Protein AF-A0A7X7BAD6-F1 (afdb_monomer_lite)

Sequence (146 aa):
MIDTNGHSGLSITTVAGYQVFDNDGIYSSFPNVPVAVWVDGTYTAENSGGHIWGYNAFAEIQDGVDAVGDGGTVDVAAGTFNENVYVDKSLDIVGAGAAATIVDGGAADSVFFVNGDIDVSITGLTLQNGAAADGGGLYVQADGSM

Radius of gyration: 16.57 Å; chains: 1; bounding box: 30×41×51 Å

pLDDT: mean 89.64, std 13.24, range [49.78, 98.88]

Secondary structure (DSSP, 8-state):
-B-TTS-BSEEEEEETTEEEEEETTEEEEEESS-SEEEE-TT-BTTB-TTS-BTTTEESSHHHHHHHSPTTEEEEE-SEEEE--EEE-S-EEEEES-TTTEEEE-TTSS-SEEEESS--EEEES-EEE----SS-SSEEEE-----

Structure (mmCIF, N/CA/C/O backbone):
data_AF-A0A7X7BAD6-F1
#
_entry.id   AF-A0A7X7BAD6-F1
#
loop_
_atom_site.group_PDB
_atom_site.id
_atom_site.type_s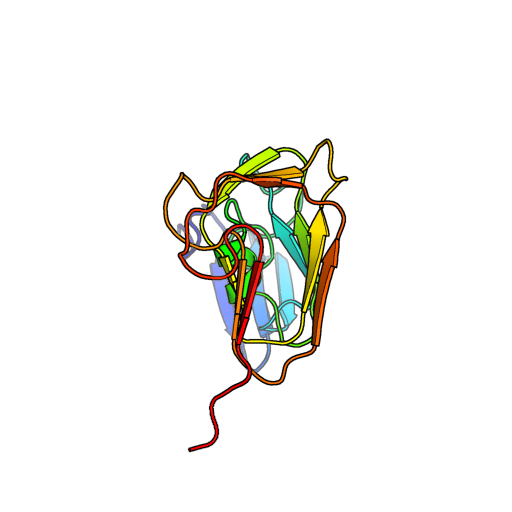ymbol
_atom_site.label_atom_id
_atom_site.label_alt_id
_atom_site.label_comp_id
_atom_site.label_asym_id
_atom_site.label_entity_id
_atom_site.label_seq_id
_atom_site.pdbx_PDB_ins_code
_atom_site.Cartn_x
_atom_site.Cartn_y
_atom_site.Cartn_z
_atom_site.occupancy
_atom_site.B_iso_or_equiv
_atom_site.auth_seq_id
_atom_site.auth_comp_id
_atom_site.auth_asym_id
_atom_site.auth_atom_id
_atom_site.pdbx_PDB_model_num
ATOM 1 N N . MET A 1 1 ? 15.688 16.156 20.717 1.00 52.62 1 MET A N 1
ATOM 2 C CA . MET A 1 1 ? 16.308 15.660 19.469 1.00 52.62 1 MET A CA 1
ATOM 3 C C . MET A 1 1 ? 15.185 15.417 18.477 1.00 52.62 1 MET A C 1
ATOM 5 O O . MET A 1 1 ? 14.044 15.334 18.919 1.00 52.62 1 MET A O 1
ATOM 9 N N . ILE A 1 2 ? 15.487 15.408 17.181 1.00 54.84 2 ILE A N 1
ATOM 10 C CA . ILE A 1 2 ? 14.555 14.909 16.168 1.00 54.84 2 ILE A CA 1
ATOM 11 C C . ILE A 1 2 ? 14.789 13.393 16.097 1.00 54.84 2 ILE A C 1
ATOM 13 O O . ILE A 1 2 ? 15.957 12.995 16.058 1.00 54.84 2 ILE A O 1
ATOM 17 N N . ASP A 1 3 ? 13.748 12.562 16.186 1.00 62.50 3 ASP A N 1
ATOM 18 C CA . ASP A 1 3 ? 13.906 11.111 16.006 1.00 62.50 3 ASP A CA 1
ATOM 19 C C . ASP A 1 3 ? 14.268 10.768 14.548 1.00 62.50 3 ASP A C 1
ATOM 21 O O . ASP A 1 3 ? 14.281 11.622 13.661 1.00 62.50 3 ASP A O 1
ATOM 25 N N . THR A 1 4 ? 14.597 9.505 14.276 1.00 53.12 4 THR A N 1
ATOM 26 C CA . THR A 1 4 ? 14.902 9.031 12.913 1.00 53.12 4 THR A CA 1
ATOM 27 C C . THR A 1 4 ? 13.734 9.189 11.937 1.00 53.12 4 THR A C 1
ATOM 29 O O . THR A 1 4 ? 13.942 9.044 10.736 1.00 53.12 4 THR A O 1
ATOM 32 N N . ASN A 1 5 ? 12.542 9.517 12.439 1.00 53.72 5 ASN A N 1
ATOM 33 C CA . ASN A 1 5 ? 11.310 9.665 11.6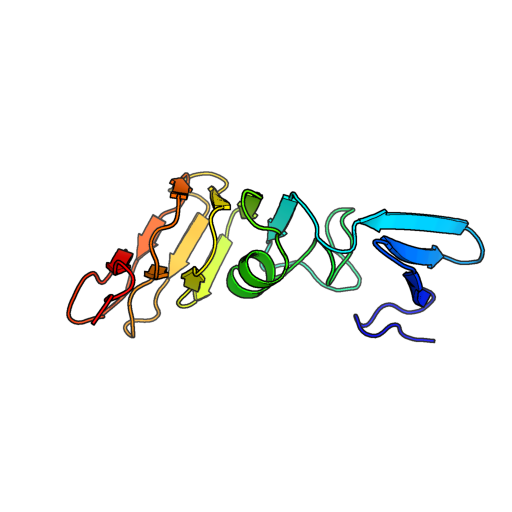79 1.00 53.72 5 ASN A CA 1
ATOM 34 C C . ASN A 1 5 ? 10.915 11.150 11.525 1.00 53.72 5 ASN A C 1
ATOM 36 O O . ASN A 1 5 ? 9.882 11.451 10.939 1.00 53.72 5 ASN A O 1
ATOM 40 N N . GLY A 1 6 ? 11.737 12.099 11.988 1.00 54.72 6 GLY A N 1
ATOM 41 C CA . GLY A 1 6 ? 11.509 13.532 11.783 1.00 54.72 6 GLY A CA 1
ATOM 42 C C . GLY A 1 6 ? 10.713 14.235 12.886 1.00 54.72 6 GLY A C 1
ATOM 43 O O . GLY A 1 6 ? 10.532 15.450 12.805 1.00 54.72 6 GLY A O 1
ATOM 44 N N . HIS A 1 7 ? 10.306 13.552 13.958 1.00 59.72 7 HIS A N 1
ATOM 45 C CA . HIS A 1 7 ? 9.569 14.191 15.051 1.00 59.72 7 HIS A CA 1
ATOM 46 C C . HIS A 1 7 ? 10.483 14.920 16.028 1.00 59.72 7 HIS A C 1
ATOM 48 O O . HIS A 1 7 ? 11.419 14.340 16.579 1.00 59.72 7 HIS A O 1
ATOM 54 N N . SER A 1 8 ? 10.165 16.173 16.356 1.00 61.72 8 SER A N 1
ATOM 55 C CA . SER A 1 8 ? 10.820 16.866 17.467 1.00 61.72 8 SER A CA 1
ATOM 56 C C . SER A 1 8 ? 10.265 16.400 18.817 1.00 61.72 8 SER A C 1
ATOM 58 O O . SER A 1 8 ? 9.068 16.534 19.055 1.00 61.72 8 SER A O 1
ATOM 60 N N . GLY A 1 9 ? 11.131 15.942 19.725 1.00 56.91 9 GLY A N 1
ATOM 61 C CA . GLY A 1 9 ? 10.752 15.644 21.119 1.00 56.91 9 GLY A CA 1
ATOM 62 C C . GLY A 1 9 ? 10.405 14.182 21.399 1.00 56.91 9 GLY A C 1
ATOM 63 O O . GLY A 1 9 ? 10.319 13.808 22.563 1.00 56.91 9 GLY A O 1
ATOM 64 N N . LEU A 1 10 ? 10.315 13.348 20.361 1.00 61.66 10 LEU A N 1
ATOM 65 C CA . LEU A 1 10 ? 10.213 11.901 20.506 1.00 61.66 10 LEU A CA 1
ATOM 66 C C . LEU A 1 10 ? 11.604 11.263 20.443 1.00 61.66 10 LEU A C 1
ATOM 68 O O . LEU A 1 10 ? 12.492 11.732 19.729 1.00 61.66 10 LEU A O 1
ATOM 72 N N . SER A 1 11 ? 11.833 10.223 21.240 1.00 64.88 11 SER A N 1
ATOM 73 C CA . SER A 1 11 ? 13.011 9.354 21.119 1.00 64.88 11 SER A CA 1
ATOM 74 C C . SER A 1 11 ? 12.542 7.914 20.975 1.00 64.88 11 SER A C 1
ATOM 76 O O . SER A 1 11 ? 11.842 7.403 21.847 1.00 64.88 11 SER A O 1
ATOM 78 N N . ILE A 1 12 ? 12.923 7.270 19.869 1.00 66.12 12 ILE A N 1
ATOM 79 C CA . ILE A 1 12 ? 12.603 5.868 19.589 1.00 66.12 12 ILE A CA 1
ATOM 80 C C . ILE A 1 12 ? 13.825 5.021 19.932 1.00 66.12 12 ILE A C 1
ATOM 82 O O . ILE A 1 12 ? 14.932 5.278 19.458 1.00 66.12 12 ILE A O 1
ATOM 86 N N . THR A 1 13 ? 13.647 4.007 20.773 1.00 71.12 13 THR A N 1
ATOM 87 C CA . THR A 1 13 ? 14.666 2.981 21.026 1.00 71.12 13 THR A CA 1
ATOM 88 C C . THR A 1 13 ? 14.065 1.604 20.827 1.00 71.12 13 THR A C 1
ATOM 90 O O . THR A 1 13 ? 12.961 1.320 21.283 1.00 71.12 13 THR A O 1
ATOM 93 N N . THR A 1 14 ? 14.814 0.719 20.177 1.00 71.88 14 THR A N 1
ATOM 94 C CA . THR A 1 14 ? 14.440 -0.687 20.057 1.00 71.88 14 THR A CA 1
ATOM 95 C C . THR A 1 14 ? 14.922 -1.454 21.284 1.00 71.88 14 THR A C 1
ATOM 97 O O . THR A 1 14 ? 16.115 -1.496 21.588 1.00 71.88 14 THR A O 1
ATOM 100 N N . VAL A 1 15 ? 13.993 -2.103 21.972 1.00 76.06 15 VAL A N 1
ATOM 101 C CA . VAL A 1 15 ? 14.249 -3.150 22.967 1.00 76.06 15 VAL A CA 1
ATOM 102 C C . VAL A 1 15 ? 13.875 -4.490 22.322 1.00 76.06 15 VAL A C 1
ATOM 104 O O . VAL A 1 15 ? 13.193 -4.524 21.300 1.00 76.06 15 VAL A O 1
ATOM 107 N N . ALA A 1 16 ? 14.359 -5.617 22.846 1.00 83.44 16 ALA A N 1
ATOM 108 C CA . ALA A 1 16 ? 14.095 -6.930 22.253 1.00 83.44 16 ALA A CA 1
ATOM 109 C C . ALA A 1 16 ? 12.585 -7.154 22.008 1.00 83.44 16 ALA A C 1
ATOM 111 O O . ALA A 1 16 ? 11.808 -7.293 22.951 1.00 83.44 16 ALA A O 1
ATOM 112 N N . GLY A 1 17 ? 12.192 -7.171 20.731 1.00 80.44 17 GLY A N 1
ATOM 113 C CA . GLY A 1 17 ? 10.812 -7.352 20.277 1.00 80.44 17 GLY A CA 1
ATOM 114 C C . GLY A 1 17 ? 9.919 -6.106 20.295 1.00 80.44 17 GLY A C 1
ATOM 115 O O . GLY A 1 17 ? 8.796 -6.209 19.808 1.00 80.44 17 GLY A O 1
ATOM 116 N N . TYR A 1 18 ? 10.383 -4.957 20.801 1.00 83.25 18 TYR A N 1
ATOM 117 C CA . TYR A 1 18 ? 9.555 -3.760 20.970 1.00 83.25 18 TYR A CA 1
ATOM 118 C C . TYR A 1 18 ? 10.243 -2.452 20.561 1.00 83.25 18 TYR A C 1
ATOM 120 O O . TYR A 1 18 ? 11.390 -2.198 20.929 1.00 83.25 18 TYR A O 1
ATOM 128 N N . GLN A 1 19 ? 9.499 -1.577 19.889 1.00 80.38 19 GLN A N 1
ATOM 129 C CA . GLN A 1 19 ? 9.830 -0.164 19.758 1.00 80.38 19 GLN A CA 1
ATOM 130 C C . GLN A 1 19 ? 9.300 0.566 20.986 1.00 80.38 19 GLN A C 1
ATOM 132 O O . GLN A 1 19 ? 8.131 0.416 21.338 1.00 80.38 19 GLN A O 1
ATOM 137 N N . VAL A 1 20 ? 10.160 1.330 21.649 1.00 80.50 20 VAL A N 1
ATOM 138 C CA . VAL A 1 20 ? 9.810 2.177 22.790 1.00 80.50 20 VAL A CA 1
ATOM 139 C C . VAL A 1 20 ? 9.824 3.624 22.331 1.00 80.50 20 VAL A C 1
ATOM 141 O O . VAL A 1 20 ? 10.851 4.104 21.853 1.00 80.50 20 VAL A O 1
ATOM 144 N N . PHE A 1 21 ? 8.696 4.301 22.510 1.00 76.81 21 PHE A N 1
ATOM 145 C CA . PHE A 1 21 ? 8.510 5.716 22.229 1.00 76.81 21 PHE A CA 1
ATOM 146 C C . PHE A 1 21 ? 8.505 6.468 23.551 1.00 76.81 21 PHE A C 1
ATOM 148 O O . PHE A 1 21 ? 7.709 6.154 24.435 1.00 76.81 21 PHE A O 1
ATOM 155 N N . ASP A 1 22 ? 9.394 7.444 23.680 1.00 72.50 22 ASP A N 1
ATOM 156 C CA . ASP A 1 22 ? 9.381 8.414 24.772 1.00 72.50 22 ASP A CA 1
ATOM 157 C C . ASP A 1 22 ? 8.830 9.747 24.260 1.00 72.50 22 ASP A C 1
ATOM 159 O O . ASP A 1 22 ? 9.378 10.305 23.308 1.00 72.50 22 ASP A O 1
ATOM 163 N N . ASN A 1 23 ? 7.764 10.237 24.892 1.00 70.50 23 ASN A N 1
ATOM 164 C CA . ASN A 1 23 ? 7.233 11.585 24.713 1.00 70.50 23 ASN A CA 1
ATOM 165 C C . ASN A 1 23 ? 7.276 12.331 26.050 1.00 70.50 23 ASN A C 1
ATOM 167 O O . ASN A 1 23 ? 6.383 12.160 26.885 1.00 70.50 23 ASN A O 1
ATOM 171 N N . ASP A 1 24 ? 8.322 13.131 26.264 1.00 70.12 24 ASP A N 1
ATOM 172 C CA . ASP A 1 24 ? 8.540 13.917 27.487 1.00 70.12 24 ASP A CA 1
ATOM 173 C C . ASP A 1 24 ? 8.374 13.107 28.798 1.00 70.12 24 ASP A C 1
ATOM 175 O O . ASP A 1 24 ? 7.797 13.571 29.786 1.00 70.12 24 ASP A O 1
ATOM 179 N N . GLY A 1 25 ? 8.898 11.878 28.830 1.00 68.94 25 GLY A N 1
ATOM 180 C CA . GLY A 1 25 ? 8.889 10.986 29.993 1.00 68.94 25 GLY A CA 1
ATOM 181 C C . GLY A 1 25 ? 7.695 10.031 30.063 1.00 68.94 25 GLY A C 1
ATOM 182 O O . GLY A 1 25 ? 7.586 9.265 31.027 1.00 68.94 25 GLY A O 1
ATOM 183 N N . ILE A 1 26 ? 6.806 10.051 29.067 1.00 72.94 26 ILE A N 1
ATOM 184 C CA . ILE A 1 26 ? 5.751 9.051 28.885 1.00 72.94 26 ILE A CA 1
ATOM 185 C C . ILE A 1 26 ? 6.251 7.996 27.900 1.00 72.94 26 ILE A C 1
ATOM 187 O O . ILE A 1 26 ? 6.450 8.288 26.724 1.00 72.94 26 ILE A O 1
ATOM 191 N N . TYR A 1 27 ? 6.395 6.762 28.385 1.00 75.44 27 TYR A N 1
ATOM 192 C CA . TYR A 1 27 ? 6.862 5.634 27.585 1.00 75.44 27 TYR A CA 1
ATOM 193 C C . TYR A 1 27 ? 5.694 4.777 27.099 1.00 75.44 27 TYR A C 1
ATOM 195 O O . TYR A 1 27 ? 4.892 4.294 27.903 1.00 75.44 27 TYR A O 1
ATOM 203 N N . SER A 1 28 ? 5.639 4.522 25.799 1.00 79.19 28 SER A N 1
ATOM 204 C CA . SER A 1 28 ? 4.798 3.487 25.197 1.00 79.19 28 SER A CA 1
ATOM 205 C C . SER A 1 28 ? 5.680 2.487 24.460 1.00 79.19 28 SER A C 1
ATOM 207 O O . SER A 1 28 ? 6.707 2.852 23.893 1.00 79.19 28 SER A O 1
ATOM 209 N N . SER A 1 29 ? 5.320 1.204 24.498 1.00 80.56 29 SER A N 1
ATOM 210 C CA . SER A 1 29 ? 6.050 0.170 23.768 1.00 80.56 29 SER A CA 1
ATOM 211 C C . SER A 1 29 ? 5.123 -0.628 22.870 1.00 80.56 29 SER A C 1
ATOM 213 O O . SER A 1 29 ? 4.095 -1.124 23.334 1.00 80.56 29 SER A O 1
ATOM 215 N N . PHE A 1 30 ? 5.528 -0.815 21.623 1.00 81.44 30 PHE A N 1
ATOM 216 C CA . PHE A 1 30 ? 4.782 -1.557 20.611 1.00 81.44 30 PHE A CA 1
ATOM 217 C C . PHE A 1 30 ? 5.660 -2.653 20.018 1.00 81.44 30 PHE A C 1
ATOM 219 O O . PHE A 1 30 ? 6.880 -2.497 20.037 1.00 81.44 30 PHE A O 1
ATOM 226 N N . PRO A 1 31 ? 5.093 -3.757 19.507 1.00 84.06 31 PRO A N 1
ATOM 227 C CA . PRO A 1 31 ? 5.875 -4.771 18.811 1.00 84.06 31 PRO A CA 1
ATOM 228 C C . PRO A 1 31 ? 6.728 -4.150 17.701 1.00 84.06 31 PRO A C 1
ATOM 230 O O . PRO A 1 31 ? 6.277 -3.234 17.021 1.00 84.06 31 PRO A O 1
ATOM 233 N N . ASN A 1 32 ? 7.939 -4.661 17.477 1.00 82.00 32 ASN A N 1
ATOM 234 C CA . ASN A 1 32 ? 8.829 -4.135 16.430 1.00 82.00 32 ASN A CA 1
ATOM 235 C C . ASN A 1 32 ? 8.224 -4.148 15.026 1.00 82.00 32 ASN A C 1
ATOM 237 O O . ASN A 1 32 ? 8.654 -3.375 14.178 1.00 82.00 32 ASN A O 1
ATOM 241 N N . VAL A 1 33 ? 7.256 -5.033 14.807 1.00 90.00 33 VAL A N 1
ATOM 242 C CA . VAL A 1 33 ? 6.566 -5.213 13.540 1.00 90.00 33 VAL A CA 1
ATOM 243 C C . VAL A 1 33 ? 5.079 -4.927 13.774 1.00 90.00 33 VAL A C 1
ATOM 245 O O . VAL A 1 33 ? 4.460 -5.628 14.585 1.00 90.00 33 VAL A O 1
ATOM 248 N N . PRO A 1 34 ? 4.502 -3.897 13.137 1.00 93.44 34 PRO A N 1
ATOM 249 C CA . PRO A 1 34 ? 3.077 -3.622 13.223 1.00 93.44 34 PRO A CA 1
ATOM 250 C C . PRO A 1 34 ? 2.277 -4.703 12.485 1.00 93.44 34 PRO A C 1
ATOM 252 O O . PRO A 1 34 ? 2.671 -5.184 11.426 1.00 93.44 34 PRO A O 1
ATOM 255 N N . VAL A 1 35 ? 1.123 -5.069 13.040 1.00 95.31 35 VAL A N 1
ATOM 256 C CA . VAL A 1 35 ? 0.154 -5.965 12.377 1.00 95.31 35 VAL A CA 1
ATOM 257 C C . VAL A 1 35 ? -0.860 -5.200 11.522 1.00 95.31 35 VAL A C 1
ATOM 259 O O . VAL A 1 35 ? -1.575 -5.805 10.733 1.00 95.31 35 VAL A O 1
ATOM 262 N N . ALA A 1 36 ? -0.927 -3.878 11.687 1.00 96.88 36 ALA A N 1
ATOM 263 C CA . ALA A 1 36 ? -1.753 -2.976 10.898 1.00 96.88 36 ALA A CA 1
ATOM 264 C C . ALA A 1 36 ? -1.035 -1.631 10.736 1.00 96.88 36 ALA A C 1
ATOM 266 O O . ALA A 1 36 ? -0.434 -1.134 11.698 1.00 96.88 36 ALA A O 1
ATOM 267 N N . VAL A 1 37 ? -1.110 -1.059 9.540 1.00 98.19 37 VAL A N 1
ATOM 268 C CA . VAL A 1 37 ? -0.542 0.246 9.187 1.00 98.19 37 VAL A CA 1
ATOM 269 C C . VAL A 1 37 ? -1.558 1.067 8.396 1.00 98.19 37 VAL A C 1
ATOM 271 O O . VAL A 1 37 ? -2.427 0.507 7.731 1.00 98.19 37 VAL A O 1
ATOM 274 N N . TRP A 1 38 ? -1.430 2.390 8.455 1.00 98.56 38 TRP A N 1
ATOM 275 C CA . TRP A 1 38 ? -2.332 3.342 7.814 1.00 98.56 38 TRP A CA 1
ATOM 276 C C . TRP A 1 38 ? -1.578 4.206 6.812 1.00 98.56 38 TRP A C 1
ATOM 278 O O . TRP A 1 38 ? -0.545 4.795 7.139 1.00 98.56 38 TRP A O 1
ATOM 288 N N . VAL A 1 39 ? -2.121 4.290 5.603 1.00 98.69 39 VAL A N 1
ATOM 289 C CA . VAL A 1 39 ? -1.556 5.045 4.487 1.00 98.69 39 VAL A CA 1
ATOM 290 C C . VAL A 1 39 ? -2.513 6.162 4.093 1.00 98.69 3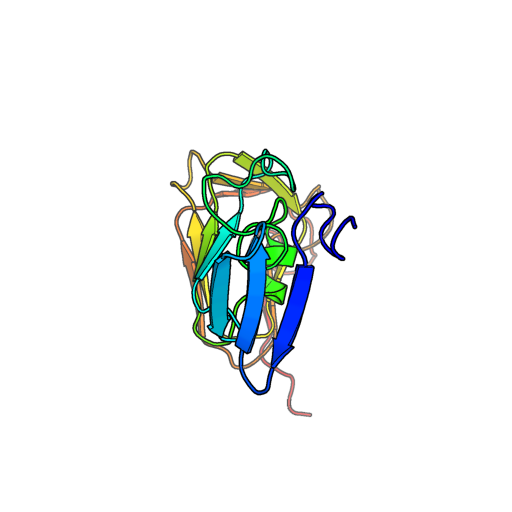9 VAL A C 1
ATOM 292 O O . VAL A 1 39 ? -3.667 5.912 3.747 1.00 98.69 39 VAL A O 1
ATOM 295 N N . ASP A 1 40 ? -2.032 7.399 4.103 1.00 98.44 40 ASP A N 1
ATOM 296 C CA . ASP A 1 40 ? -2.754 8.570 3.603 1.00 98.44 40 ASP A CA 1
ATOM 297 C C . ASP A 1 40 ? -1.735 9.531 2.989 1.00 98.44 40 ASP A C 1
ATOM 299 O O . ASP A 1 40 ? -0.809 9.970 3.667 1.00 98.44 40 ASP A O 1
ATOM 303 N N . GLY A 1 41 ? -1.912 9.895 1.715 1.00 97.06 41 GLY A N 1
ATOM 304 C CA . GLY A 1 41 ? -0.980 10.774 0.998 1.00 97.06 41 GLY A CA 1
ATOM 305 C C . GLY A 1 41 ? -0.840 12.185 1.591 1.00 97.06 41 GLY A C 1
ATOM 306 O O . GLY A 1 41 ? -0.016 12.970 1.125 1.00 97.06 41 GLY A O 1
ATOM 307 N N . THR A 1 42 ? -1.643 12.536 2.600 1.00 96.31 42 THR A N 1
ATOM 308 C CA . THR A 1 42 ? -1.532 13.785 3.366 1.00 96.31 42 THR A CA 1
ATOM 309 C C . THR A 1 42 ? -0.792 13.641 4.696 1.00 96.31 42 THR A C 1
ATOM 311 O O . THR A 1 42 ? -0.568 14.654 5.367 1.00 96.31 42 THR A O 1
ATOM 314 N N . TYR A 1 43 ? -0.418 12.423 5.096 1.00 96.19 43 TYR A N 1
ATOM 315 C CA . TYR A 1 43 ? 0.317 12.203 6.334 1.00 96.19 43 TYR A CA 1
ATOM 316 C C . TYR A 1 43 ? 1.724 12.790 6.279 1.00 96.19 43 TYR A C 1
ATOM 318 O O . TYR A 1 43 ? 2.425 12.747 5.268 1.00 96.19 43 TYR A O 1
ATOM 326 N N . THR A 1 44 ? 2.133 13.333 7.420 1.00 91.62 44 THR A N 1
ATOM 327 C CA . THR A 1 44 ? 3.499 13.770 7.699 1.00 91.62 44 THR A CA 1
ATOM 328 C C . THR A 1 44 ? 3.887 13.333 9.108 1.00 91.62 44 THR A C 1
ATOM 330 O O . THR A 1 44 ? 3.032 12.927 9.905 1.00 91.62 44 THR A O 1
ATOM 333 N N . ALA A 1 45 ? 5.163 13.499 9.452 1.00 86.88 45 ALA A N 1
ATOM 334 C CA . ALA A 1 45 ? 5.648 13.342 10.821 1.00 86.88 45 ALA A CA 1
ATOM 335 C C . ALA A 1 45 ? 4.807 14.169 11.823 1.00 86.88 45 ALA A C 1
ATOM 337 O O . ALA A 1 45 ? 4.436 13.723 12.902 1.00 86.88 45 ALA A O 1
ATOM 338 N N . GLU A 1 46 ? 4.411 15.381 11.456 1.00 85.31 46 GLU A N 1
ATOM 339 C CA . GLU A 1 46 ? 3.645 16.275 12.329 1.00 85.31 46 GLU A CA 1
ATOM 340 C C . GLU A 1 46 ? 2.132 16.006 12.313 1.00 85.31 46 GLU A C 1
ATOM 342 O O . GLU A 1 46 ? 1.410 16.522 13.170 1.00 85.31 46 GLU A O 1
ATOM 347 N N . ASN A 1 47 ? 1.634 15.223 11.353 1.00 89.12 47 ASN A N 1
ATOM 348 C CA . ASN A 1 47 ? 0.218 14.907 11.205 1.00 89.12 47 ASN A CA 1
ATOM 349 C C . ASN A 1 47 ? 0.012 13.498 10.635 1.00 89.12 47 ASN A C 1
ATOM 351 O O . ASN A 1 47 ? -0.050 13.310 9.425 1.00 89.12 47 ASN A O 1
ATOM 355 N N . SER A 1 48 ? -0.150 12.520 11.522 1.00 90.62 48 SER A N 1
ATOM 356 C CA . SER A 1 48 ? -0.321 11.102 11.169 1.00 90.62 48 SER A CA 1
ATOM 357 C C . SER A 1 48 ? -1.680 10.532 11.595 1.00 90.62 48 SER A C 1
ATOM 359 O O . SER A 1 48 ? -1.797 9.357 11.918 1.00 90.62 48 SER A O 1
ATOM 361 N N . GLY A 1 49 ? -2.720 11.366 11.710 1.00 88.50 49 GLY A N 1
ATOM 362 C CA . GLY A 1 49 ? -4.077 10.886 12.025 1.00 88.50 49 GLY A CA 1
ATOM 363 C C . GLY A 1 49 ? -4.241 10.202 13.395 1.00 88.50 49 GLY A C 1
ATOM 364 O O . GLY A 1 49 ? -5.222 9.501 13.612 1.00 88.50 49 GLY A O 1
ATOM 365 N N . GLY A 1 50 ? -3.301 10.401 14.326 1.00 87.75 50 GLY A N 1
ATOM 366 C CA . GLY A 1 50 ? -3.259 9.696 15.616 1.00 87.75 50 GLY A CA 1
ATOM 367 C C . GLY A 1 50 ? -2.444 8.397 15.602 1.00 87.75 50 GLY A C 1
ATOM 368 O O . GLY A 1 50 ? -2.316 7.753 16.644 1.00 87.75 50 GLY A O 1
ATOM 369 N N . HIS A 1 51 ? -1.868 8.040 14.456 1.00 89.06 51 HIS A N 1
ATOM 370 C CA . HIS A 1 51 ? -0.885 6.975 14.293 1.00 89.06 51 HIS A CA 1
ATOM 371 C C . HIS A 1 51 ? 0.542 7.513 14.470 1.00 89.06 51 HIS A C 1
ATOM 373 O O . HIS A 1 51 ? 0.770 8.715 14.628 1.00 89.06 51 HIS A O 1
ATOM 379 N N . ILE A 1 52 ? 1.511 6.605 14.482 1.00 87.12 52 ILE A N 1
ATOM 380 C CA . ILE A 1 52 ? 2.926 6.890 14.690 1.00 87.12 52 ILE A CA 1
ATOM 381 C C . ILE A 1 52 ? 3.629 6.857 13.331 1.00 87.12 52 ILE A C 1
ATOM 383 O O . ILE A 1 52 ? 3.810 5.787 12.741 1.00 87.12 52 ILE A O 1
ATOM 387 N N . TRP A 1 53 ? 4.059 8.026 12.859 1.00 89.06 53 TRP A N 1
ATOM 388 C CA . TRP A 1 53 ? 4.804 8.161 11.609 1.00 89.06 53 TRP A CA 1
ATOM 389 C C . TRP A 1 53 ? 6.059 7.282 11.577 1.00 89.06 53 TRP A C 1
ATOM 391 O O . TRP A 1 53 ? 6.831 7.225 12.545 1.00 89.06 53 TRP A O 1
ATOM 401 N N . GLY A 1 54 ? 6.263 6.594 10.454 1.00 87.00 54 GLY A N 1
ATOM 402 C CA . GLY A 1 54 ? 7.407 5.708 10.234 1.00 87.00 54 GLY A CA 1
ATOM 403 C C . GLY A 1 54 ? 7.357 4.393 11.020 1.00 87.00 54 GLY A C 1
ATOM 404 O O . GLY A 1 54 ? 8.283 3.594 10.920 1.00 87.00 54 GLY A O 1
ATOM 405 N N . TYR A 1 55 ? 6.304 4.158 11.812 1.00 89.31 55 TYR A N 1
ATOM 406 C CA . TYR A 1 55 ? 6.023 2.856 12.422 1.00 89.31 55 TYR A CA 1
ATOM 407 C C . TYR A 1 55 ? 4.748 2.248 11.848 1.00 89.31 55 TYR A C 1
ATOM 409 O O . TYR A 1 55 ? 4.800 1.177 11.260 1.00 89.31 55 TYR A O 1
ATOM 417 N N . ASN A 1 56 ? 3.608 2.922 12.009 1.00 93.56 56 ASN A N 1
ATOM 418 C CA . ASN A 1 56 ? 2.325 2.456 11.486 1.00 93.56 56 ASN A CA 1
ATOM 419 C C . ASN A 1 56 ? 1.554 3.534 10.717 1.00 93.56 56 ASN A C 1
ATOM 421 O O . ASN A 1 56 ? 0.392 3.316 10.401 1.00 93.56 56 ASN A O 1
ATOM 425 N N . ALA A 1 57 ? 2.179 4.670 10.410 1.00 95.44 57 ALA A N 1
ATOM 426 C CA . ALA A 1 57 ? 1.612 5.714 9.566 1.00 95.44 57 ALA A CA 1
ATOM 427 C C . ALA A 1 57 ? 2.597 6.074 8.453 1.00 95.44 57 ALA A C 1
ATOM 429 O O . ALA A 1 57 ? 3.765 6.360 8.744 1.00 95.44 57 ALA A O 1
ATOM 430 N N . PHE A 1 58 ? 2.111 6.085 7.214 1.00 97.06 58 PHE A N 1
ATOM 431 C CA . PHE A 1 58 ? 2.911 6.322 6.014 1.00 97.06 58 PHE A CA 1
ATOM 432 C C . PHE A 1 58 ? 2.141 7.169 4.997 1.00 97.06 58 PHE A C 1
ATOM 434 O O . PHE A 1 58 ? 0.910 7.231 5.035 1.00 97.06 58 PHE A O 1
ATOM 441 N N . ALA A 1 59 ? 2.865 7.833 4.096 1.00 97.56 59 ALA A N 1
ATOM 442 C CA . ALA A 1 59 ? 2.262 8.586 2.993 1.00 97.56 59 ALA A CA 1
ATOM 443 C C . ALA A 1 59 ? 2.177 7.779 1.687 1.00 97.56 59 ALA A C 1
ATOM 445 O O . ALA A 1 59 ? 1.350 8.098 0.833 1.00 97.56 59 ALA A O 1
ATOM 446 N N . GLU A 1 60 ? 2.999 6.737 1.553 1.00 98.25 60 GLU A N 1
ATOM 447 C CA . GLU A 1 60 ? 3.097 5.875 0.372 1.00 98.25 60 GLU A CA 1
ATOM 448 C C . GLU A 1 60 ? 2.630 4.452 0.713 1.00 98.25 60 GLU A C 1
ATOM 450 O O . GLU A 1 60 ? 2.787 3.982 1.847 1.00 98.25 60 GLU A O 1
ATOM 455 N N . ILE A 1 61 ? 2.024 3.761 -0.257 1.00 98.81 61 ILE A N 1
ATOM 456 C CA . ILE A 1 61 ? 1.535 2.386 -0.065 1.00 98.81 61 ILE A CA 1
ATOM 457 C C . ILE A 1 61 ? 2.717 1.432 0.102 1.00 98.81 61 ILE A C 1
ATOM 459 O O . ILE A 1 61 ? 2.651 0.542 0.955 1.00 98.81 61 ILE A O 1
ATOM 463 N N . GLN A 1 62 ? 3.798 1.624 -0.664 1.00 98.75 62 GLN A N 1
ATOM 464 C CA . GLN A 1 62 ? 4.989 0.776 -0.561 1.00 98.75 62 GLN A CA 1
ATOM 465 C C . GLN A 1 62 ? 5.596 0.806 0.847 1.00 98.75 62 GLN A C 1
ATOM 467 O O . GLN A 1 62 ? 5.879 -0.250 1.404 1.00 98.75 62 GLN A O 1
ATOM 472 N N . ASP A 1 63 ? 5.707 1.983 1.466 1.00 98.19 63 ASP A N 1
ATOM 473 C CA . ASP A 1 63 ? 6.222 2.113 2.836 1.00 98.19 63 ASP A CA 1
ATOM 474 C C . ASP A 1 63 ? 5.369 1.324 3.847 1.00 98.19 63 ASP A C 1
ATOM 476 O O . ASP A 1 63 ? 5.890 0.682 4.764 1.00 98.19 63 ASP A O 1
ATOM 480 N N . GLY A 1 64 ? 4.044 1.332 3.664 1.00 98.38 64 GLY A N 1
ATOM 481 C CA . GLY A 1 64 ? 3.124 0.529 4.467 1.00 98.38 64 GLY A CA 1
ATOM 482 C C . GLY A 1 64 ? 3.337 -0.976 4.282 1.00 98.38 64 GLY A C 1
ATOM 483 O O . GLY A 1 64 ? 3.403 -1.715 5.267 1.00 98.38 64 GLY A O 1
ATOM 484 N N . VAL A 1 65 ? 3.488 -1.432 3.035 1.00 98.62 65 VAL A N 1
ATOM 485 C CA . VAL A 1 65 ? 3.787 -2.836 2.699 1.00 98.62 65 VAL A CA 1
ATOM 486 C C . VAL A 1 65 ? 5.123 -3.281 3.298 1.00 98.62 65 VAL A C 1
ATOM 488 O O . VAL A 1 65 ? 5.221 -4.374 3.864 1.00 98.62 65 VAL A O 1
ATOM 491 N N . ASP A 1 66 ? 6.142 -2.430 3.241 1.00 98.12 66 ASP A N 1
ATOM 492 C CA . ASP A 1 66 ? 7.472 -2.721 3.771 1.00 98.12 66 ASP A CA 1
ATOM 493 C C . ASP A 1 66 ? 7.444 -2.852 5.298 1.00 98.12 66 ASP A C 1
ATOM 495 O O . ASP A 1 66 ? 8.026 -3.793 5.853 1.00 98.12 66 ASP A O 1
ATOM 499 N N . ALA A 1 67 ? 6.724 -1.954 5.975 1.00 95.81 67 ALA A N 1
ATOM 500 C CA . ALA A 1 67 ? 6.652 -1.899 7.429 1.00 95.81 67 ALA A CA 1
ATOM 501 C C . ALA A 1 67 ? 5.766 -2.982 8.052 1.00 95.81 67 ALA A C 1
ATOM 503 O O . ALA A 1 67 ? 6.098 -3.496 9.125 1.00 95.81 67 ALA A O 1
ATOM 504 N N . VAL A 1 68 ? 4.638 -3.324 7.422 1.00 97.50 68 VAL A N 1
ATOM 505 C CA . VAL A 1 68 ? 3.689 -4.286 7.989 1.00 97.50 68 VAL A CA 1
ATOM 506 C C . VAL A 1 68 ? 4.288 -5.694 8.061 1.00 97.50 68 VAL A C 1
ATOM 508 O O . VAL A 1 68 ? 5.066 -6.133 7.205 1.00 97.50 68 VAL A O 1
ATOM 511 N N . GLY A 1 69 ? 3.945 -6.407 9.131 1.00 96.94 69 GLY A N 1
ATOM 512 C CA . GLY A 1 69 ? 4.307 -7.807 9.301 1.00 96.94 69 GLY A CA 1
ATOM 513 C C . GLY A 1 69 ? 3.581 -8.734 8.337 1.00 96.94 69 GLY A C 1
ATOM 514 O O . GLY A 1 69 ? 2.520 -8.402 7.815 1.00 96.94 69 GLY A O 1
ATOM 515 N N . ASP A 1 70 ? 4.148 -9.926 8.157 1.00 96.88 70 ASP A N 1
ATOM 516 C CA . ASP A 1 70 ? 3.490 -11.013 7.431 1.00 96.88 70 ASP A CA 1
ATOM 517 C C . ASP A 1 70 ? 2.125 -11.348 8.066 1.00 96.88 70 ASP A C 1
ATOM 519 O O . ASP A 1 70 ? 1.990 -11.438 9.292 1.00 96.88 70 ASP A O 1
ATOM 523 N N . GLY A 1 71 ? 1.109 -11.466 7.217 1.00 97.75 71 GLY A N 1
ATOM 524 C CA . GLY A 1 71 ? -0.303 -11.611 7.562 1.00 97.75 71 GLY A CA 1
ATOM 525 C C . GLY A 1 71 ? -0.983 -10.335 8.074 1.00 97.75 71 GLY A C 1
ATOM 526 O O . GLY A 1 71 ? -2.097 -10.425 8.589 1.00 97.75 71 GLY A O 1
ATOM 527 N N . GLY A 1 72 ? -0.327 -9.172 8.012 1.00 98.44 72 GLY A N 1
ATOM 528 C CA . GLY A 1 72 ? -0.880 -7.906 8.496 1.00 98.44 72 GLY A CA 1
ATOM 529 C C . GLY A 1 72 ? -1.743 -7.158 7.476 1.00 98.44 72 GLY A C 1
ATOM 530 O O . GLY A 1 72 ? -1.997 -7.636 6.373 1.00 98.44 72 GLY A O 1
ATOM 531 N N . THR A 1 73 ? -2.196 -5.962 7.854 1.00 98.75 73 THR A N 1
ATOM 532 C CA . THR A 1 73 ? -3.102 -5.133 7.041 1.00 98.75 73 THR A CA 1
ATOM 533 C C . THR A 1 73 ? -2.516 -3.754 6.735 1.00 98.75 73 THR A C 1
ATOM 535 O O . THR A 1 73 ? -2.001 -3.073 7.622 1.00 98.75 73 THR A O 1
ATOM 538 N N . VAL A 1 74 ? -2.645 -3.322 5.483 1.00 98.88 74 VAL A N 1
ATOM 539 C CA . VAL A 1 74 ? -2.380 -1.961 5.005 1.00 98.88 74 VAL A CA 1
ATOM 540 C C . VAL A 1 74 ? -3.723 -1.288 4.708 1.00 98.88 74 VAL A C 1
ATOM 542 O O . VAL A 1 74 ? -4.359 -1.572 3.691 1.00 98.88 74 VAL A O 1
ATOM 545 N N . ASP A 1 75 ? -4.163 -0.401 5.600 1.00 98.81 75 ASP A N 1
ATOM 546 C CA . ASP A 1 75 ? -5.372 0.408 5.429 1.00 98.81 75 ASP A CA 1
ATOM 547 C C . ASP A 1 75 ? -5.035 1.690 4.656 1.00 98.81 75 ASP A C 1
ATOM 549 O O . ASP A 1 75 ? -4.317 2.562 5.147 1.00 98.81 75 ASP A O 1
ATOM 553 N N . VAL A 1 76 ? -5.568 1.827 3.444 1.00 98.81 76 VAL A N 1
ATOM 554 C CA . VAL A 1 76 ? -5.278 2.938 2.531 1.00 98.81 76 VAL A CA 1
ATOM 555 C C . VAL A 1 76 ? -6.464 3.900 2.477 1.00 98.81 76 VAL A C 1
ATOM 557 O O . VAL A 1 76 ? -7.577 3.550 2.067 1.00 98.81 76 VAL A O 1
ATOM 560 N N . ALA A 1 77 ? -6.224 5.148 2.869 1.00 98.62 77 ALA A N 1
ATOM 561 C CA . ALA A 1 77 ? -7.207 6.220 2.832 1.00 98.62 77 ALA A CA 1
ATOM 562 C C . ALA A 1 77 ? -7.640 6.572 1.394 1.00 98.62 77 ALA A C 1
ATOM 564 O O . ALA A 1 77 ? -7.107 6.089 0.389 1.00 98.62 77 ALA A O 1
ATOM 565 N N . ALA A 1 78 ? -8.657 7.427 1.285 1.00 98.62 78 ALA A N 1
ATOM 566 C CA . ALA A 1 78 ? -9.076 7.967 -0.002 1.00 98.62 78 ALA A CA 1
ATOM 567 C C . ALA A 1 78 ? -7.978 8.875 -0.578 1.00 98.62 78 ALA A C 1
ATOM 569 O O . ALA A 1 78 ? -7.450 9.739 0.118 1.00 98.62 78 ALA A O 1
ATOM 570 N N . GLY A 1 79 ? -7.666 8.713 -1.859 1.00 98.50 79 GLY A N 1
ATOM 571 C CA . GLY A 1 79 ? -6.579 9.432 -2.508 1.00 98.50 79 GLY A CA 1
ATOM 572 C C . GLY A 1 79 ? -6.206 8.842 -3.862 1.00 98.50 79 GLY A C 1
ATOM 573 O O . GLY A 1 79 ? -6.757 7.829 -4.298 1.00 98.50 79 GLY A O 1
ATOM 574 N N . THR A 1 80 ? -5.266 9.502 -4.534 1.00 98.56 80 THR A N 1
ATOM 575 C CA . THR A 1 80 ? -4.598 8.976 -5.728 1.00 98.56 80 THR A CA 1
ATOM 576 C C . THR A 1 80 ? -3.123 8.799 -5.414 1.00 98.56 80 THR A C 1
ATOM 578 O O . THR A 1 80 ? -2.434 9.779 -5.140 1.00 98.56 80 THR A O 1
ATOM 581 N N . PHE A 1 81 ? -2.669 7.555 -5.462 1.00 98.62 81 PHE A N 1
ATOM 582 C CA . PHE A 1 81 ? -1.310 7.131 -5.156 1.00 98.62 81 PHE A CA 1
ATOM 583 C C . PHE A 1 81 ? -0.619 6.784 -6.471 1.00 98.62 81 PHE A C 1
ATOM 585 O O . PHE A 1 81 ? -1.056 5.868 -7.163 1.00 98.62 81 PHE A O 1
ATOM 592 N N . ASN A 1 82 ? 0.391 7.560 -6.866 1.00 98.38 82 ASN A N 1
ATOM 593 C CA . ASN A 1 82 ? 1.128 7.330 -8.109 1.00 98.38 82 ASN A CA 1
ATOM 594 C C . ASN A 1 82 ? 2.346 6.445 -7.825 1.00 98.38 82 ASN A C 1
ATOM 596 O O . ASN A 1 82 ? 3.440 6.956 -7.583 1.00 98.38 82 ASN A O 1
ATOM 600 N N . GLU A 1 83 ? 2.123 5.135 -7.818 1.00 98.19 83 GLU A N 1
ATOM 601 C CA . GLU A 1 83 ? 3.060 4.125 -7.330 1.00 98.19 83 GLU A CA 1
ATOM 602 C C . GLU A 1 83 ? 2.917 2.817 -8.127 1.00 98.19 83 GLU A C 1
ATOM 604 O O . GLU A 1 83 ? 1.849 2.489 -8.651 1.00 98.19 83 GLU A O 1
ATOM 609 N N . ASN A 1 84 ? 3.997 2.038 -8.161 1.00 98.56 84 ASN A N 1
ATOM 610 C CA . ASN A 1 84 ? 3.998 0.634 -8.558 1.00 98.56 84 ASN A CA 1
ATOM 611 C C . ASN A 1 84 ? 4.427 -0.171 -7.327 1.00 98.56 84 ASN A C 1
ATOM 613 O O . ASN A 1 84 ? 5.567 -0.044 -6.885 1.00 98.56 84 ASN A O 1
ATOM 617 N N . VAL A 1 85 ? 3.512 -0.951 -6.750 1.00 98.69 85 VAL A N 1
ATOM 618 C CA . VAL A 1 85 ? 3.697 -1.572 -5.431 1.00 98.69 85 VAL A CA 1
ATOM 619 C C . VAL A 1 85 ? 4.174 -3.015 -5.572 1.00 98.69 85 VAL A C 1
ATOM 621 O O . VAL A 1 85 ? 3.529 -3.833 -6.233 1.00 98.69 85 VAL A O 1
ATOM 624 N N . TYR A 1 86 ? 5.285 -3.339 -4.917 1.00 98.31 86 TYR A N 1
ATOM 625 C CA . TYR A 1 86 ? 5.852 -4.679 -4.817 1.00 98.31 86 TYR A CA 1
ATOM 626 C C . TYR A 1 86 ? 5.425 -5.355 -3.513 1.00 98.31 86 TYR A C 1
ATOM 628 O O . TYR A 1 86 ? 5.616 -4.801 -2.431 1.00 98.31 86 TYR A O 1
ATOM 636 N N . VAL A 1 87 ? 4.862 -6.560 -3.618 1.00 98.31 87 VAL A N 1
ATOM 637 C CA . VAL A 1 87 ? 4.353 -7.344 -2.486 1.00 98.31 87 VAL A CA 1
ATOM 638 C C . VAL A 1 87 ? 5.038 -8.708 -2.467 1.00 98.31 87 VAL A C 1
ATOM 640 O O . VAL A 1 87 ? 4.868 -9.501 -3.393 1.00 98.31 87 VAL A O 1
ATOM 643 N N . ASP A 1 88 ? 5.793 -8.983 -1.404 1.00 96.94 88 ASP A N 1
ATOM 644 C CA . ASP A 1 88 ? 6.612 -10.193 -1.227 1.00 96.94 88 ASP A CA 1
ATOM 645 C C . ASP A 1 88 ? 6.326 -10.960 0.076 1.00 96.94 88 ASP A C 1
ATOM 647 O O . ASP A 1 88 ? 7.064 -11.869 0.459 1.00 96.94 88 ASP A O 1
ATOM 651 N N . LYS A 1 89 ? 5.238 -10.596 0.758 1.00 96.75 89 LYS A N 1
ATOM 652 C CA . LYS A 1 89 ? 4.764 -11.214 1.999 1.00 96.75 89 LYS A CA 1
ATOM 653 C C . LYS A 1 89 ? 3.243 -11.324 1.986 1.00 96.75 89 LYS A C 1
ATOM 655 O O . LYS A 1 89 ? 2.573 -10.587 1.259 1.00 96.75 89 LYS A O 1
ATOM 660 N N . SER A 1 90 ? 2.694 -12.218 2.803 1.00 98.12 90 SER A N 1
ATOM 661 C CA . SER A 1 90 ? 1.238 -12.339 2.921 1.00 98.12 90 SER A CA 1
ATOM 662 C C . SER A 1 90 ? 0.689 -11.101 3.625 1.00 98.12 90 SER A C 1
ATOM 664 O O . SER A 1 90 ? 1.263 -10.685 4.629 1.00 98.12 90 SER A O 1
ATOM 666 N N . LEU A 1 91 ? -0.380 -10.488 3.117 1.00 98.62 91 LEU A N 1
ATOM 667 C CA . LEU A 1 91 ? -1.018 -9.316 3.734 1.00 98.62 91 LEU A CA 1
ATOM 668 C C . LEU A 1 91 ? -2.368 -8.982 3.085 1.00 98.62 91 LEU A C 1
ATOM 670 O O . LEU A 1 91 ? -2.694 -9.440 1.987 1.00 98.62 91 LEU A O 1
ATOM 674 N N . ASP A 1 92 ? -3.117 -8.111 3.751 1.00 98.88 92 ASP A N 1
ATOM 675 C CA . ASP A 1 92 ? -4.323 -7.484 3.222 1.00 98.88 92 ASP A CA 1
ATOM 676 C C . ASP A 1 92 ? -4.058 -6.008 2.890 1.00 98.88 92 ASP A C 1
ATOM 678 O O . ASP A 1 92 ? -3.580 -5.256 3.735 1.00 98.88 92 ASP A O 1
ATOM 682 N N . ILE A 1 93 ? -4.422 -5.559 1.688 1.00 98.88 93 ILE A N 1
ATOM 683 C CA . ILE A 1 93 ? -4.442 -4.144 1.288 1.00 98.88 93 ILE A CA 1
ATOM 684 C C . ILE A 1 93 ? -5.896 -3.723 1.107 1.00 98.88 93 ILE A C 1
ATOM 686 O O . ILE A 1 93 ? -6.619 -4.267 0.261 1.00 98.88 93 ILE A O 1
ATOM 690 N N . VAL A 1 94 ? -6.332 -2.747 1.901 1.00 98.88 94 VAL A N 1
ATOM 691 C CA . VAL A 1 94 ? -7.738 -2.347 2.002 1.00 98.88 94 VAL A CA 1
ATOM 692 C C . VAL A 1 94 ? -7.874 -0.855 1.744 1.00 98.88 94 VAL A C 1
ATOM 694 O O . VAL A 1 94 ? -7.440 -0.030 2.536 1.00 98.88 94 VAL A O 1
ATOM 697 N N . GLY A 1 95 ? -8.507 -0.492 0.632 1.00 98.69 95 GLY A N 1
ATOM 698 C CA . GLY A 1 95 ? -8.837 0.895 0.323 1.00 98.69 95 GLY A CA 1
ATOM 699 C C . GLY A 1 95 ? -10.158 1.358 0.922 1.00 98.69 95 GLY A C 1
ATOM 700 O O . GLY A 1 95 ? -11.065 0.564 1.183 1.00 98.69 95 GLY A O 1
ATOM 701 N N . ALA A 1 96 ? -10.332 2.676 1.003 1.00 98.50 96 ALA A N 1
ATOM 702 C CA . ALA A 1 96 ? -11.577 3.326 1.420 1.00 98.50 96 ALA A CA 1
ATOM 703 C C . ALA A 1 9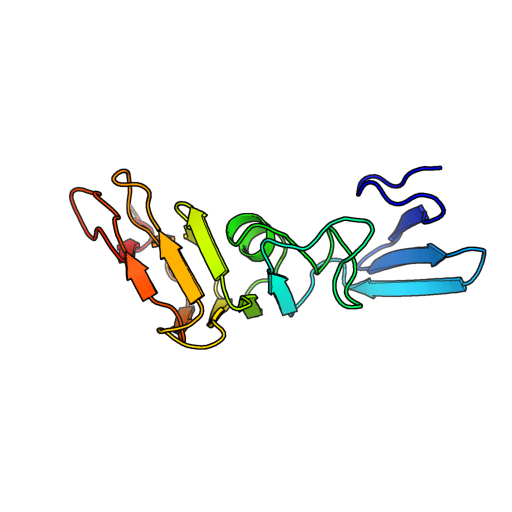6 ? -12.767 3.103 0.453 1.00 98.50 96 ALA A C 1
ATOM 705 O O . ALA A 1 96 ? -13.886 3.549 0.719 1.00 98.50 96 ALA A O 1
ATOM 706 N N . GLY A 1 97 ? -12.542 2.425 -0.676 1.00 98.56 97 GLY A N 1
ATOM 707 C CA . GLY A 1 97 ? -13.531 2.080 -1.693 1.00 98.56 97 GLY A CA 1
ATOM 708 C C . GLY A 1 97 ? -13.009 2.389 -3.094 1.00 98.56 97 GLY A C 1
ATOM 709 O O . GLY A 1 97 ? -12.304 3.372 -3.296 1.00 98.56 97 GLY A O 1
ATOM 710 N N . ALA A 1 98 ? -13.392 1.587 -4.093 1.00 97.06 98 ALA A N 1
ATOM 711 C CA . ALA A 1 98 ? -12.805 1.680 -5.436 1.00 97.06 98 ALA A CA 1
ATOM 712 C C . ALA A 1 98 ? -12.972 3.062 -6.103 1.00 97.06 98 ALA A C 1
ATOM 714 O O . ALA A 1 98 ? -12.141 3.462 -6.908 1.00 97.06 98 ALA A O 1
ATOM 715 N N . ALA A 1 99 ? -14.018 3.821 -5.763 1.00 97.62 99 ALA A N 1
ATOM 716 C CA . ALA A 1 99 ? -14.211 5.184 -6.269 1.00 97.62 99 ALA A CA 1
ATOM 717 C C . ALA A 1 99 ? -13.408 6.259 -5.505 1.00 97.62 99 ALA A C 1
ATOM 719 O O . ALA A 1 99 ? -13.381 7.410 -5.934 1.00 97.62 99 ALA A O 1
ATOM 720 N N . ALA A 1 100 ? -12.822 5.906 -4.361 1.00 98.19 100 ALA A N 1
ATOM 721 C CA . ALA A 1 100 ? -12.177 6.822 -3.425 1.00 98.19 100 ALA A CA 1
ATOM 722 C C . ALA A 1 100 ? -10.661 6.604 -3.329 1.00 98.19 100 ALA A C 1
ATOM 724 O O . ALA A 1 100 ? -9.934 7.577 -3.155 1.00 98.19 100 ALA A O 1
ATOM 725 N N . THR A 1 101 ? -10.185 5.365 -3.467 1.00 98.75 101 THR A N 1
ATOM 726 C CA . THR A 1 101 ? -8.758 5.024 -3.442 1.00 98.75 101 THR A CA 1
ATOM 727 C C . THR A 1 101 ? -8.325 4.539 -4.820 1.00 98.75 101 THR A C 1
ATOM 729 O O . THR A 1 101 ? -8.795 3.508 -5.306 1.00 98.75 101 THR A O 1
ATOM 732 N N . ILE A 1 102 ? -7.441 5.300 -5.460 1.00 98.81 102 ILE A N 1
ATOM 733 C CA . ILE A 1 102 ? -6.906 5.034 -6.796 1.00 98.81 102 ILE A CA 1
ATOM 734 C C . ILE A 1 102 ? -5.403 4.816 -6.665 1.00 98.81 102 ILE A C 1
ATOM 736 O O . ILE A 1 102 ? -4.708 5.681 -6.139 1.00 98.81 102 ILE A O 1
ATOM 740 N N . VAL A 1 103 ? -4.907 3.698 -7.184 1.00 98.75 103 VAL A N 1
ATOM 741 C CA . VAL A 1 103 ? -3.474 3.458 -7.369 1.00 98.75 103 VAL A CA 1
ATOM 742 C C . VAL A 1 103 ? -3.180 3.555 -8.866 1.00 98.75 103 VAL A C 1
ATOM 744 O O . VAL A 1 103 ? -3.768 2.834 -9.680 1.00 98.75 103 VAL A O 1
ATOM 747 N N . ASP A 1 104 ? -2.343 4.519 -9.231 1.00 98.69 104 ASP A N 1
ATOM 748 C CA . ASP A 1 104 ? -2.000 4.895 -10.598 1.00 98.69 104 ASP A CA 1
ATOM 749 C C . ASP A 1 104 ? -0.563 4.465 -10.912 1.00 98.69 104 ASP A C 1
ATOM 751 O O . ASP A 1 104 ? 0.388 4.986 -10.338 1.00 98.69 104 ASP A O 1
ATOM 755 N N . GLY A 1 105 ? -0.411 3.515 -11.837 1.00 98.19 105 GLY A N 1
ATOM 756 C CA . GLY A 1 105 ? 0.885 2.961 -12.235 1.00 98.19 105 GLY A CA 1
ATOM 757 C C . GLY A 1 105 ? 1.695 3.838 -13.194 1.00 98.19 105 GLY A C 1
ATOM 758 O O . GLY A 1 105 ? 2.685 3.363 -13.753 1.00 98.19 105 GLY A O 1
ATOM 759 N N . GLY A 1 106 ? 1.266 5.076 -13.468 1.00 98.06 106 GLY A N 1
ATOM 760 C CA . GLY A 1 106 ? 2.079 6.085 -14.154 1.00 98.06 106 GLY A CA 1
ATOM 761 C C . GLY A 1 106 ? 2.471 5.763 -15.603 1.00 98.06 106 GLY A C 1
ATOM 762 O O . GLY A 1 106 ? 3.430 6.333 -16.119 1.00 98.06 106 GLY A O 1
ATOM 763 N N . ALA A 1 107 ? 1.749 4.859 -16.268 1.00 97.38 107 ALA A N 1
ATOM 764 C CA . ALA A 1 107 ? 2.057 4.300 -17.587 1.00 97.38 107 ALA A CA 1
ATOM 765 C C . ALA A 1 107 ? 3.420 3.58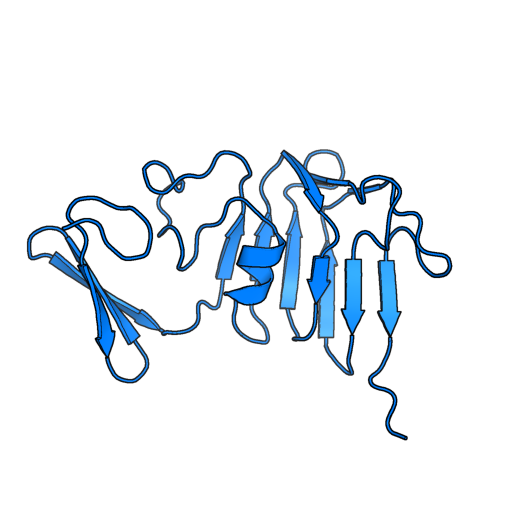3 -17.670 1.00 97.38 107 ALA A C 1
ATOM 767 O O . ALA A 1 107 ? 4.044 3.579 -18.735 1.00 97.38 107 ALA A O 1
ATOM 768 N N . ALA A 1 108 ? 3.866 2.973 -16.567 1.00 94.12 108 ALA A N 1
ATOM 769 C CA . ALA A 1 108 ? 5.135 2.252 -16.470 1.00 94.12 108 ALA A CA 1
ATOM 770 C C . ALA A 1 108 ? 4.931 0.737 -16.278 1.00 94.12 108 ALA A C 1
ATOM 772 O O . ALA A 1 108 ? 4.694 0.024 -17.251 1.00 94.12 108 ALA A O 1
ATOM 773 N N . ASP A 1 109 ? 5.005 0.249 -15.041 1.00 96.31 109 ASP A N 1
ATOM 774 C CA . ASP A 1 109 ? 4.935 -1.175 -14.699 1.00 96.31 109 ASP A CA 1
ATOM 775 C C . ASP A 1 109 ? 3.514 -1.601 -14.289 1.00 96.31 109 ASP A C 1
ATOM 777 O O . ASP A 1 109 ? 2.533 -0.894 -14.546 1.00 96.31 109 ASP A O 1
ATOM 781 N N . SER A 1 110 ? 3.374 -2.789 -13.697 1.00 98.44 110 SER A N 1
ATOM 782 C CA . SER A 1 110 ? 2.131 -3.227 -13.061 1.00 98.44 110 SER A CA 1
ATOM 783 C C . SER A 1 110 ? 1.826 -2.331 -11.868 1.00 98.44 110 SER A C 1
ATOM 785 O O . SER A 1 110 ? 2.738 -1.969 -11.126 1.00 98.44 110 SER A O 1
ATOM 787 N N . VAL A 1 111 ? 0.557 -1.982 -11.644 1.00 98.69 111 VAL A N 1
ATOM 788 C CA . VAL A 1 111 ? 0.181 -1.209 -10.444 1.00 98.69 111 VAL A CA 1
ATOM 789 C C . VAL A 1 111 ? 0.533 -1.995 -9.178 1.00 98.69 111 VAL A C 1
ATOM 791 O O . VAL A 1 111 ? 1.136 -1.448 -8.263 1.00 98.69 111 VAL A O 1
ATOM 794 N N . PHE A 1 112 ? 0.226 -3.294 -9.166 1.00 98.69 112 PHE A N 1
ATOM 795 C CA . PHE A 1 112 ? 0.694 -4.234 -8.150 1.00 98.69 112 PHE A CA 1
ATOM 796 C C . PHE A 1 112 ? 1.494 -5.371 -8.786 1.00 98.69 112 PHE A C 1
ATOM 798 O O . PHE A 1 112 ? 1.032 -5.999 -9.745 1.00 98.69 112 PHE A O 1
ATOM 805 N N . PHE A 1 113 ? 2.658 -5.670 -8.214 1.00 97.94 113 PHE A N 1
ATOM 806 C CA . PHE A 1 113 ? 3.446 -6.860 -8.506 1.00 97.94 113 PHE A CA 1
ATOM 807 C C . PHE A 1 113 ? 3.529 -7.741 -7.257 1.00 97.94 113 PHE A C 1
ATOM 809 O O . PHE A 1 113 ? 4.192 -7.392 -6.283 1.00 97.94 113 PHE A O 1
ATOM 816 N N . VAL A 1 114 ? 2.836 -8.879 -7.290 1.00 97.44 114 VAL A N 1
ATOM 817 C CA . VAL A 1 114 ? 2.816 -9.866 -6.204 1.00 97.44 114 VAL A CA 1
ATOM 818 C C . VAL A 1 114 ? 3.772 -10.993 -6.564 1.00 97.44 114 VAL A C 1
ATOM 820 O O . VAL A 1 114 ? 3.579 -11.659 -7.585 1.00 97.44 114 VAL A O 1
ATOM 823 N N . ASN A 1 115 ? 4.791 -11.201 -5.737 1.00 95.56 115 ASN A N 1
ATOM 824 C CA . ASN A 1 115 ? 5.837 -12.184 -5.976 1.00 95.56 115 ASN A CA 1
ATOM 825 C C . ASN A 1 115 ? 5.945 -13.176 -4.814 1.00 95.56 115 ASN A C 1
ATOM 827 O O . ASN A 1 115 ? 6.209 -12.788 -3.679 1.00 95.56 115 ASN A O 1
ATOM 831 N N . GLY A 1 116 ? 5.802 -14.461 -5.125 1.00 94.38 116 GLY A N 1
ATOM 832 C CA . GLY A 1 116 ? 5.975 -15.565 -4.186 1.00 94.38 116 GLY A CA 1
ATOM 833 C C . GLY A 1 116 ? 4.724 -16.417 -3.986 1.00 94.38 116 GLY A C 1
ATOM 834 O O . GLY A 1 116 ? 3.635 -16.113 -4.473 1.00 94.38 116 GLY A O 1
ATOM 835 N N . ASP A 1 117 ? 4.903 -17.505 -3.240 1.00 94.06 117 ASP A N 1
ATOM 836 C CA . ASP A 1 117 ? 3.815 -18.373 -2.782 1.00 94.06 117 ASP A CA 1
ATOM 837 C C . ASP A 1 117 ? 3.213 -17.796 -1.490 1.00 94.06 117 ASP A C 1
ATOM 839 O O . ASP A 1 117 ? 3.475 -18.278 -0.386 1.00 94.06 117 ASP A O 1
ATOM 843 N N . ILE A 1 118 ? 2.458 -16.708 -1.642 1.00 95.00 118 ILE A N 1
ATOM 844 C CA . ILE A 1 118 ? 1.928 -15.881 -0.549 1.00 95.00 118 ILE A CA 1
ATOM 845 C C . ILE A 1 118 ? 0.422 -15.654 -0.687 1.00 95.00 118 ILE A C 1
ATOM 847 O O . ILE A 1 118 ? -0.126 -15.653 -1.792 1.00 95.00 118 ILE A O 1
ATOM 851 N N . ASP A 1 119 ? -0.241 -15.421 0.445 1.00 96.56 119 ASP A N 1
ATOM 852 C CA . ASP A 1 119 ? -1.665 -15.095 0.492 1.00 96.56 119 ASP A CA 1
ATOM 853 C C . ASP A 1 119 ? -1.842 -13.572 0.547 1.00 96.56 119 ASP A C 1
ATOM 855 O O . ASP A 1 119 ? -1.527 -12.932 1.550 1.00 96.56 119 ASP A O 1
ATOM 859 N N . VAL A 1 120 ? -2.346 -12.980 -0.541 1.00 98.12 120 VAL A N 1
ATOM 860 C CA . VAL A 1 120 ? -2.545 -11.527 -0.652 1.00 98.12 120 VAL A CA 1
ATOM 861 C C . VAL A 1 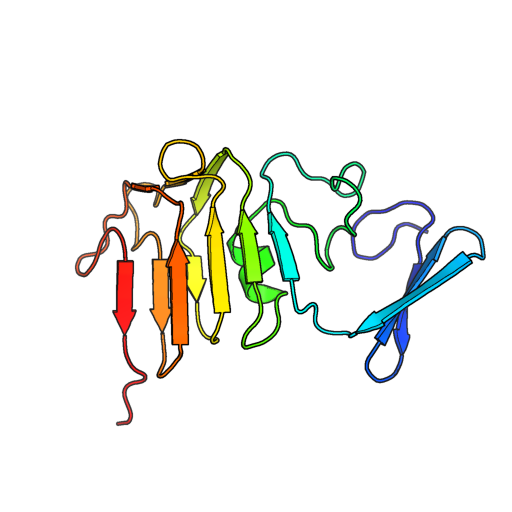120 ? -3.994 -11.200 -0.996 1.00 98.12 120 VAL A C 1
ATOM 863 O O . VAL A 1 120 ? -4.547 -11.708 -1.975 1.00 98.12 120 VAL A O 1
ATOM 866 N N . SER A 1 121 ? -4.597 -10.298 -0.223 1.00 98.56 121 SER A N 1
ATOM 867 C CA . SER A 1 121 ? -5.902 -9.703 -0.518 1.00 98.56 121 SER A CA 1
ATOM 868 C C . SER A 1 121 ? -5.735 -8.243 -0.920 1.00 98.56 121 SER A C 1
ATOM 870 O O . SER A 1 121 ? -5.098 -7.469 -0.216 1.00 98.56 121 SER A O 1
ATOM 872 N N . ILE A 1 122 ? -6.334 -7.839 -2.039 1.00 98.56 122 ILE A N 1
ATOM 873 C CA . ILE A 1 122 ? -6.330 -6.448 -2.512 1.00 98.56 122 ILE A CA 1
ATOM 874 C C . ILE A 1 122 ? -7.779 -6.039 -2.751 1.00 98.56 122 ILE A C 1
ATOM 876 O O . ILE A 1 122 ? -8.440 -6.557 -3.655 1.00 98.56 122 ILE A O 1
ATOM 880 N N . THR A 1 123 ? -8.307 -5.133 -1.928 1.00 98.75 123 THR A N 1
ATOM 881 C CA . THR A 1 123 ? -9.740 -4.800 -1.923 1.00 98.75 123 THR A CA 1
ATOM 882 C C . THR A 1 123 ? -9.995 -3.308 -1.752 1.00 98.75 123 THR A C 1
ATOM 884 O O . THR A 1 123 ? -9.218 -2.593 -1.136 1.00 98.75 123 THR A O 1
ATOM 887 N N . GLY A 1 124 ? -11.108 -2.813 -2.303 1.00 98.56 124 GLY A N 1
ATOM 888 C CA . GLY A 1 124 ? -11.515 -1.416 -2.104 1.00 98.56 124 GLY A CA 1
ATOM 889 C C . GLY A 1 124 ? -10.656 -0.378 -2.838 1.00 98.56 124 GLY A C 1
ATOM 890 O O . GLY A 1 124 ? -10.693 0.787 -2.462 1.00 98.56 124 GLY A O 1
ATOM 891 N N . LEU A 1 125 ? -9.928 -0.772 -3.886 1.00 98.44 125 LEU A N 1
ATOM 892 C CA . LEU A 1 125 ? -9.059 0.100 -4.688 1.00 98.44 125 LEU A CA 1
ATOM 893 C C . LEU A 1 125 ? -9.495 0.092 -6.162 1.00 98.44 125 LEU A C 1
ATOM 895 O O . LEU A 1 125 ? -10.007 -0.916 -6.653 1.00 98.44 125 LEU A O 1
ATOM 899 N N . THR A 1 126 ? -9.226 1.178 -6.884 1.00 98.69 126 THR A N 1
ATOM 900 C CA . THR A 1 126 ? -9.094 1.162 -8.349 1.00 98.69 126 THR A CA 1
ATOM 901 C C . THR A 1 126 ? -7.621 1.067 -8.715 1.00 98.69 126 THR A C 1
ATOM 903 O O . THR A 1 126 ? -6.810 1.830 -8.200 1.00 98.69 126 THR A O 1
ATOM 906 N N . LEU A 1 127 ? -7.290 0.161 -9.635 1.00 98.62 127 LEU A N 1
ATOM 907 C CA . LEU A 1 127 ? -5.959 0.041 -10.230 1.00 98.62 127 LEU A CA 1
ATOM 908 C C . LEU A 1 127 ? -6.018 0.622 -11.640 1.00 98.62 127 LEU A C 1
ATOM 910 O O . LEU A 1 127 ? -6.842 0.172 -12.443 1.00 98.62 127 LEU A O 1
ATOM 914 N N . GLN A 1 128 ? -5.181 1.606 -11.959 1.00 98.44 128 GLN A N 1
ATOM 915 C CA . GLN A 1 128 ? -5.199 2.236 -13.279 1.00 98.44 128 GLN A CA 1
ATOM 916 C C . GLN A 1 128 ? -3.809 2.539 -13.824 1.00 98.44 128 GLN A C 1
ATOM 918 O O . GLN A 1 128 ? -2.835 2.611 -13.086 1.00 98.44 128 GLN A O 1
ATOM 923 N N . ASN A 1 129 ? -3.750 2.745 -15.141 1.00 98.31 129 ASN A N 1
ATOM 924 C CA . ASN A 1 129 ? -2.580 3.249 -15.860 1.00 98.31 129 ASN A CA 1
ATOM 925 C C . ASN A 1 129 ? -1.276 2.460 -15.653 1.00 98.31 129 ASN A C 1
ATOM 927 O O . ASN A 1 129 ? -0.214 2.998 -15.925 1.00 98.31 129 ASN A O 1
ATOM 931 N N . GLY A 1 130 ? -1.308 1.195 -15.239 1.00 98.25 130 GLY A N 1
ATOM 932 C CA . GLY A 1 130 ? -0.124 0.345 -15.362 1.00 98.25 130 GLY A CA 1
ATOM 933 C C . GLY A 1 130 ? 0.074 -0.130 -16.805 1.00 98.25 130 GLY A C 1
ATOM 934 O O . GLY A 1 130 ? -0.902 -0.376 -17.523 1.00 98.25 130 GLY A O 1
ATOM 935 N N . ALA A 1 131 ? 1.329 -0.231 -17.244 1.00 97.75 131 ALA A N 1
ATOM 936 C CA . ALA A 1 131 ? 1.694 -0.513 -18.638 1.00 97.75 131 ALA A CA 1
ATOM 937 C C . ALA A 1 131 ? 2.689 -1.677 -18.801 1.00 97.75 131 ALA A C 1
ATOM 939 O O . ALA A 1 131 ? 3.265 -1.844 -19.880 1.00 97.75 131 ALA A O 1
ATOM 940 N N . ALA A 1 132 ? 2.840 -2.517 -17.769 1.00 97.19 132 ALA A N 1
ATOM 941 C CA . ALA A 1 132 ? 3.595 -3.760 -17.878 1.00 97.19 132 ALA A CA 1
ATOM 942 C C . ALA A 1 132 ? 3.076 -4.634 -19.029 1.00 97.19 132 ALA A C 1
ATOM 944 O O . ALA A 1 132 ? 1.872 -4.700 -19.298 1.00 97.19 132 ALA A O 1
ATOM 945 N N . ALA A 1 133 ? 4.007 -5.330 -19.690 1.00 96.00 133 ALA A N 1
ATOM 946 C CA . ALA A 1 133 ? 3.699 -6.223 -20.805 1.00 96.00 133 ALA A CA 1
ATOM 947 C C . ALA A 1 133 ? 2.713 -7.331 -20.399 1.00 96.00 133 ALA A C 1
ATOM 949 O O . ALA A 1 133 ? 1.797 -7.649 -21.158 1.00 96.00 133 ALA A O 1
ATOM 950 N N . ASP A 1 134 ? 2.872 -7.847 -19.181 1.00 93.81 134 ASP A N 1
ATOM 951 C CA . ASP A 1 134 ? 1.995 -8.829 -18.564 1.00 93.81 134 ASP A CA 1
ATOM 952 C C . ASP A 1 134 ? 1.384 -8.221 -17.294 1.00 93.81 134 ASP A C 1
ATOM 954 O O . ASP A 1 134 ? 2.096 -7.807 -16.386 1.00 93.81 134 ASP A O 1
ATOM 958 N N . GLY A 1 135 ? 0.051 -8.144 -17.230 1.00 94.81 135 GLY A N 1
ATOM 959 C CA . GLY A 1 135 ? -0.661 -7.712 -16.021 1.00 94.81 135 GLY A CA 1
ATOM 960 C C . GLY A 1 135 ? -0.492 -6.232 -15.654 1.00 94.81 135 GLY A C 1
ATOM 961 O O . GLY A 1 135 ? -0.018 -5.922 -14.568 1.00 94.81 135 GLY A O 1
ATOM 962 N N . GLY A 1 136 ? -0.940 -5.301 -16.509 1.00 96.88 136 GLY A N 1
ATOM 963 C CA . GLY A 1 136 ? -0.839 -3.856 -16.235 1.00 96.88 136 GLY A CA 1
ATOM 964 C C . GLY A 1 136 ? -1.490 -3.406 -14.915 1.00 96.88 136 GLY A C 1
ATOM 965 O O . GLY A 1 136 ? -0.929 -2.590 -14.200 1.00 96.88 136 GLY A O 1
ATOM 966 N N . GLY A 1 137 ? -2.645 -3.957 -14.531 1.00 97.81 137 GLY A N 1
ATOM 967 C CA . GLY A 1 137 ? -3.237 -3.667 -13.215 1.00 97.81 137 GLY A CA 1
ATOM 968 C C . GLY A 1 137 ? -2.584 -4.466 -12.085 1.00 97.81 137 GLY A C 1
ATOM 969 O O . GLY A 1 137 ? -2.161 -3.914 -11.080 1.00 97.81 137 GLY A O 1
ATOM 970 N N . LEU A 1 138 ? -2.496 -5.779 -12.259 1.00 97.88 138 LEU A N 1
ATOM 971 C CA . LEU A 1 138 ? -1.965 -6.704 -11.267 1.00 97.88 138 LEU A CA 1
ATOM 972 C C . LEU A 1 138 ? -1.214 -7.808 -12.005 1.00 97.88 138 LEU A C 1
ATOM 974 O O . LEU A 1 138 ? -1.790 -8.460 -12.882 1.00 97.88 138 LEU A O 1
ATOM 978 N N . TYR A 1 139 ? 0.041 -8.022 -11.635 1.00 97.44 139 TYR A N 1
ATOM 979 C CA . TYR A 1 139 ? 0.843 -9.150 -12.086 1.00 97.44 139 TYR A CA 1
ATOM 980 C C . TYR A 1 139 ? 1.190 -10.024 -10.880 1.00 97.44 139 TYR A C 1
ATOM 982 O O . TYR A 1 139 ? 1.647 -9.523 -9.854 1.00 97.44 139 TYR A O 1
ATOM 990 N N . VAL A 1 140 ? 0.921 -11.326 -10.994 1.00 95.69 140 VAL A N 1
ATOM 991 C CA . VAL A 1 140 ? 1.163 -12.311 -9.935 1.00 95.69 140 VAL A CA 1
ATOM 992 C C . VAL A 1 140 ? 2.136 -13.346 -10.467 1.00 95.69 140 VAL A C 1
ATOM 994 O O . VAL A 1 140 ? 1.864 -13.998 -11.478 1.00 95.69 140 VAL A O 1
ATOM 997 N N . GLN A 1 141 ? 3.251 -13.503 -9.770 1.00 93.12 141 GLN A N 1
ATOM 998 C CA . GLN A 1 141 ? 4.285 -14.473 -10.076 1.00 93.12 141 GLN A CA 1
ATOM 999 C C . GLN A 1 141 ? 4.500 -15.369 -8.858 1.00 93.12 141 GLN A C 1
ATOM 1001 O O . GLN A 1 141 ? 4.830 -14.889 -7.780 1.00 93.12 141 GLN A O 1
ATOM 1006 N N . ALA A 1 142 ? 4.332 -16.678 -9.039 1.00 82.44 142 ALA A N 1
ATOM 1007 C CA . ALA A 1 142 ? 4.808 -17.646 -8.056 1.00 82.44 142 ALA A CA 1
ATOM 1008 C C . ALA A 1 142 ? 6.342 -17.636 -8.047 1.00 82.44 142 ALA A C 1
ATOM 1010 O O . ALA A 1 142 ? 6.951 -17.435 -9.107 1.00 82.44 142 ALA A O 1
ATOM 1011 N N . ASP A 1 143 ? 6.962 -17.880 -6.888 1.00 75.94 143 ASP A N 1
ATOM 1012 C CA . ASP A 1 143 ? 8.416 -18.033 -6.845 1.00 75.94 143 ASP A CA 1
ATOM 1013 C C . ASP A 1 143 ? 8.795 -19.197 -7.766 1.00 75.94 143 ASP A C 1
ATOM 1015 O O . ASP A 1 143 ? 8.323 -20.332 -7.634 1.00 75.94 143 ASP A O 1
ATOM 1019 N N . GLY A 1 144 ? 9.602 -18.881 -8.775 1.00 60.03 144 GLY A N 1
ATOM 1020 C CA . GLY A 1 144 ? 10.113 -19.857 -9.710 1.00 60.03 144 GLY A CA 1
ATOM 1021 C C . GLY A 1 144 ? 11.112 -20.738 -8.985 1.00 60.03 144 GLY A C 1
ATOM 1022 O O . GLY A 1 144 ? 12.312 -20.503 -9.086 1.00 60.03 144 GLY A O 1
ATOM 1023 N N . SER A 1 145 ? 10.626 -21.773 -8.300 1.00 56.75 145 SER A N 1
ATOM 1024 C CA . SER A 1 145 ? 11.455 -22.909 -7.913 1.00 56.75 145 SER A CA 1
ATOM 1025 C C . SER A 1 145 ? 12.032 -23.546 -9.185 1.00 56.75 145 SER A C 1
ATOM 1027 O O . SER A 1 145 ? 11.405 -24.381 -9.838 1.00 56.75 145 SER A O 1
ATOM 1029 N N . MET A 1 146 ? 13.221 -23.075 -9.575 1.00 49.78 146 MET A N 1
ATOM 1030 C CA . MET A 1 146 ? 14.123 -23.738 -10.518 1.00 49.78 146 MET A CA 1
ATOM 1031 C C . MET A 1 146 ? 14.951 -24.800 -9.801 1.00 49.78 146 MET A C 1
ATOM 1033 O O . MET A 1 146 ? 15.460 -24.511 -8.694 1.00 49.78 146 MET A O 1
#

Foldseek 3Di:
DQEPQGDPQWHWDDDVQWIWIDRPNDIDIDGQADLAAEEDLPDGCVRQPPDHGQARGYPAQQSNQVRHDAAGEYEYEFDEHQDQHEHEGAYEYEYPAQVGAEQAPQLEAASYEYEEPYHYHYYRHHFDNQNHPPHRDYDYYHHPPD